Protein AF-A0A6V7PUB3-F1 (afdb_monomer_lite)

Organism: NCBI:txid296719

pLDDT: mean 90.05, std 12.44, range [42.16, 97.31]

InterPro domains:
  IPR015813 Pyruvate/Phosphoenolpyruvate kinase-like domain superfamily [SSF51621] (33-102)
  IPR021135 Phosphoenolpyruvate carboxylase [PF00311] (34-103)
  IPR021135 Phosphoenolpyruvate carboxylase [PTHR30523] (4-103)

Secondary structure (DSSP, 8-state):
-HHHHHHHHHHHHHHHHHHS-S-SSTT--HHHHHHHHHHHHHHHHHHHH-HHHHHHHHHHHHHHHHHHHH--HHHHHHHHHHHHHS-HHHHHHHHHHHHHHT-

Radius of gyration: 14.21 Å; chains: 1; bounding box: 41×28×33 Å

Structure (mmCIF, N/CA/C/O backbone):
data_AF-A0A6V7PUB3-F1
#
_entry.id   AF-A0A6V7PUB3-F1
#
loop_
_atom_site.group_PDB
_atom_site.id
_atom_site.type_symbol
_atom_site.label_atom_id
_atom_site.label_alt_id
_atom_site.label_comp_id
_atom_site.label_asym_id
_atom_site.label_entity_id
_atom_site.label_seq_id
_atom_site.pdbx_PDB_ins_code
_atom_site.Cartn_x
_atom_site.Cartn_y
_atom_site.Cartn_z
_atom_site.occupancy
_atom_site.B_iso_or_equiv
_atom_site.auth_seq_id
_atom_site.auth_comp_id
_atom_site.auth_asym_id
_atom_site.auth_atom_id
_atom_site.pdbx_PDB_model_num
ATOM 1 N N . MET A 1 1 ? -4.636 -18.223 -12.077 1.00 43.88 1 MET A N 1
ATOM 2 C CA . MET A 1 1 ? -4.818 -16.760 -12.103 1.00 43.88 1 MET A CA 1
ATOM 3 C C . MET A 1 1 ? -5.673 -16.295 -10.917 1.00 43.88 1 MET A C 1
ATOM 5 O O . MET A 1 1 ? -5.159 -15.563 -10.097 1.00 43.88 1 MET A O 1
ATOM 9 N N . SER A 1 2 ? -6.903 -16.791 -10.715 1.00 44.41 2 SER A N 1
ATOM 10 C CA . SER A 1 2 ? -7.826 -16.273 -9.673 1.00 44.41 2 SER A CA 1
ATOM 11 C C . SER A 1 2 ? -7.535 -16.637 -8.205 1.00 44.41 2 SER A C 1
ATOM 13 O O . SER A 1 2 ? -8.145 -16.054 -7.319 1.00 44.41 2 SER A O 1
ATOM 15 N N . ARG A 1 3 ? -6.658 -17.608 -7.916 1.00 42.16 3 ARG A N 1
ATOM 16 C CA . ARG A 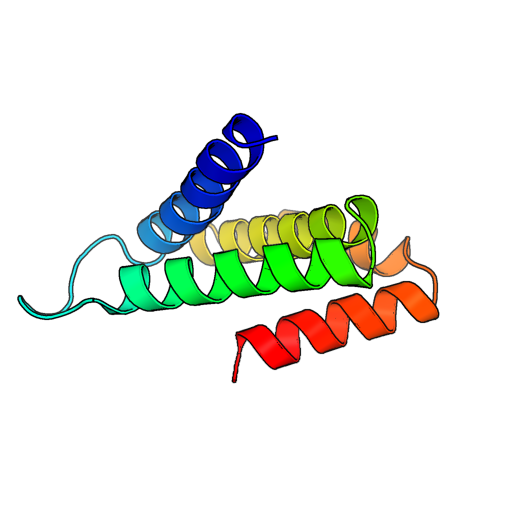1 3 ? -6.382 -18.051 -6.531 1.00 42.16 3 ARG A CA 1
ATOM 17 C C . ARG A 1 3 ? -5.474 -17.071 -5.778 1.00 42.16 3 ARG A C 1
ATOM 19 O O . ARG A 1 3 ? -5.797 -16.702 -4.659 1.00 42.16 3 ARG A O 1
ATOM 26 N N . ASN A 1 4 ? -4.428 -16.585 -6.450 1.00 56.38 4 ASN A N 1
ATOM 27 C CA . ASN A 1 4 ? -3.470 -15.631 -5.884 1.00 56.38 4 ASN A CA 1
ATOM 28 C C . ASN A 1 4 ? -4.131 -14.282 -5.566 1.00 56.38 4 ASN A C 1
ATOM 30 O O . ASN A 1 4 ? -3.810 -13.684 -4.552 1.00 56.38 4 ASN A O 1
ATOM 34 N N . VAL A 1 5 ? -5.084 -13.827 -6.391 1.00 53.75 5 VAL A N 1
ATOM 35 C CA . VAL A 1 5 ? -5.823 -12.568 -6.164 1.00 53.75 5 VAL A CA 1
ATOM 36 C C . VAL A 1 5 ? -6.661 -12.643 -4.883 1.00 53.75 5 VAL A C 1
ATOM 38 O O . VAL A 1 5 ? -6.657 -11.713 -4.091 1.00 53.75 5 VAL A O 1
ATOM 41 N N . VAL A 1 6 ? -7.324 -13.777 -4.622 1.00 56.25 6 VAL A N 1
ATOM 42 C CA . VAL A 1 6 ? -8.137 -13.972 -3.405 1.00 56.25 6 VAL A CA 1
ATOM 43 C C . VAL A 1 6 ? -7.268 -14.058 -2.145 1.00 56.25 6 VAL A C 1
ATOM 45 O O . VAL A 1 6 ? -7.645 -13.519 -1.108 1.00 56.25 6 VAL A O 1
ATOM 48 N N . GLU A 1 7 ? -6.102 -14.701 -2.224 1.00 59.59 7 GLU A N 1
ATOM 49 C CA . GLU A 1 7 ? -5.135 -14.751 -1.115 1.00 59.59 7 GLU A CA 1
ATOM 50 C C . GLU A 1 7 ? -4.506 -13.374 -0.843 1.00 59.59 7 GLU A C 1
ATOM 52 O O . GLU A 1 7 ? -4.359 -12.980 0.312 1.00 59.59 7 GLU A O 1
ATOM 57 N N . LYS A 1 8 ? -4.203 -12.608 -1.899 1.00 63.00 8 LYS A N 1
ATOM 58 C CA . LYS A 1 8 ? -3.636 -11.253 -1.816 1.00 63.00 8 LYS A CA 1
ATOM 59 C C . LYS A 1 8 ? -4.660 -10.239 -1.258 1.00 63.00 8 LYS A C 1
ATOM 61 O O . LYS A 1 8 ? -4.311 -9.475 -0.360 1.00 63.00 8 LYS A O 1
ATOM 66 N N . LEU A 1 9 ? -5.931 -10.320 -1.677 1.00 58.53 9 LEU A N 1
ATOM 67 C CA . LEU A 1 9 ? -7.075 -9.602 -1.081 1.00 58.53 9 LEU A CA 1
ATOM 68 C C . LEU A 1 9 ? -7.195 -9.853 0.421 1.00 58.53 9 LEU A C 1
ATOM 70 O O . LEU A 1 9 ? -7.373 -8.923 1.205 1.00 58.53 9 LEU A O 1
ATOM 74 N N . ALA A 1 10 ? -7.086 -11.122 0.814 1.00 63.19 10 ALA A N 1
ATOM 75 C CA . ALA A 1 10 ? -7.172 -11.510 2.211 1.00 63.19 10 ALA A CA 1
ATOM 76 C C . ALA A 1 10 ? -6.010 -10.949 3.049 1.00 63.19 10 ALA A C 1
ATOM 78 O O . ALA A 1 10 ? -6.222 -10.689 4.230 1.00 63.19 10 ALA A O 1
ATOM 79 N N . SER A 1 11 ? -4.822 -10.726 2.464 1.00 73.62 11 SER A N 1
ATOM 80 C CA . SER A 1 11 ? -3.668 -10.153 3.180 1.00 73.62 11 SER A CA 1
ATOM 81 C C . SER A 1 11 ? -3.914 -8.699 3.599 1.00 73.62 11 SER A C 1
ATOM 83 O O . SER A 1 11 ? -3.837 -8.369 4.781 1.00 73.62 11 SER A O 1
ATOM 85 N N . ILE A 1 12 ? -4.299 -7.836 2.654 1.00 80.44 12 ILE A N 1
ATOM 86 C CA . ILE A 1 12 ? -4.504 -6.394 2.896 1.00 80.44 12 ILE A CA 1
ATOM 87 C C . ILE A 1 12 ? -5.671 -6.152 3.849 1.00 80.44 12 ILE A C 1
ATOM 89 O O . ILE A 1 12 ? -5.563 -5.408 4.822 1.00 80.44 12 ILE A O 1
ATOM 93 N N . ASP A 1 13 ? -6.788 -6.820 3.583 1.00 85.81 13 ASP A N 1
ATOM 94 C CA . ASP A 1 13 ? -7.995 -6.736 4.397 1.00 85.81 13 ASP A CA 1
ATOM 95 C C . ASP A 1 13 ? -7.746 -7.260 5.826 1.00 85.81 13 ASP A C 1
ATOM 97 O O . ASP A 1 13 ? -8.280 -6.726 6.800 1.00 85.81 13 ASP A O 1
ATOM 101 N N . ALA A 1 14 ? -6.884 -8.272 5.993 1.00 85.50 14 ALA A N 1
ATOM 102 C CA . ALA A 1 14 ? -6.449 -8.717 7.314 1.00 85.50 14 ALA A CA 1
ATOM 103 C C . ALA A 1 14 ? -5.585 -7.664 8.022 1.00 85.50 14 ALA A C 1
ATOM 105 O O . ALA A 1 14 ? -5.818 -7.399 9.201 1.00 85.50 14 ALA A O 1
ATOM 106 N N . GLN A 1 15 ? -4.628 -7.041 7.330 1.00 86.62 15 GLN A N 1
ATOM 107 C CA . GLN A 1 15 ? -3.762 -6.020 7.927 1.00 86.62 15 GLN A CA 1
ATOM 108 C C . GLN A 1 15 ? -4.530 -4.778 8.368 1.00 86.62 15 GLN A C 1
ATOM 110 O O . GLN A 1 15 ? -4.360 -4.329 9.503 1.00 86.62 15 GLN A O 1
ATOM 115 N N . LEU A 1 16 ? -5.442 -4.275 7.535 1.00 90.69 16 LEU A N 1
ATOM 116 C CA . LEU A 1 16 ? -6.298 -3.149 7.906 1.00 90.69 16 LEU A CA 1
ATOM 117 C C . LEU A 1 16 ? -7.148 -3.465 9.142 1.00 90.69 16 LEU A C 1
ATOM 119 O O . LEU A 1 16 ? -7.274 -2.625 10.029 1.00 90.69 16 LEU A O 1
ATOM 123 N N . ARG A 1 17 ? -7.671 -4.693 9.264 1.00 91.62 17 ARG A N 1
ATOM 124 C CA . ARG A 1 17 ? -8.413 -5.109 10.467 1.00 91.62 17 ARG A CA 1
ATOM 125 C C . ARG A 1 17 ? -7.543 -5.303 11.702 1.00 91.62 17 ARG A C 1
ATOM 127 O O . ARG A 1 17 ? -8.059 -5.194 12.809 1.00 91.62 17 ARG A O 1
ATOM 134 N N . LEU A 1 18 ? -6.253 -5.595 11.552 1.00 90.62 18 LEU A N 1
ATOM 135 C CA . LEU A 1 18 ? -5.337 -5.603 12.695 1.00 90.62 18 LEU A CA 1
ATOM 136 C C . LEU A 1 18 ? -5.116 -4.183 13.231 1.00 90.62 18 LEU A C 1
ATOM 138 O O . LEU A 1 18 ? -5.046 -4.007 14.446 1.00 90.62 18 LEU A O 1
ATOM 142 N N . LEU A 1 19 ? -5.056 -3.186 12.344 1.00 91.62 19 LEU A N 1
ATOM 143 C CA . LEU A 1 19 ? -4.893 -1.775 12.707 1.00 91.62 19 LEU A CA 1
ATOM 144 C C . LEU A 1 19 ? -6.195 -1.139 13.219 1.00 91.62 19 LEU A C 1
ATOM 146 O O . LEU A 1 19 ? -6.180 -0.381 14.187 1.00 91.62 19 LEU A O 1
ATOM 150 N N . ALA A 1 20 ? -7.331 -1.484 12.612 1.00 93.25 20 ALA A N 1
ATOM 151 C CA . ALA A 1 20 ? -8.661 -0.993 12.962 1.00 93.25 20 ALA A CA 1
ATOM 152 C C . ALA A 1 20 ? -9.614 -2.171 13.268 1.00 93.25 20 ALA A C 1
ATOM 154 O O . ALA A 1 20 ? -10.447 -2.543 12.438 1.00 93.25 20 ALA A O 1
ATOM 155 N N . PRO A 1 21 ? -9.513 -2.789 14.462 1.00 90.06 21 PRO A N 1
ATOM 156 C CA . PRO A 1 21 ? -10.218 -4.037 14.777 1.00 90.06 21 PRO A CA 1
ATOM 157 C C . PRO A 1 21 ? -11.721 -3.883 15.032 1.00 90.06 21 PRO A C 1
ATOM 159 O O . PRO A 1 21 ? -12.450 -4.876 15.023 1.00 90.06 21 PRO A O 1
ATOM 162 N N . GLY A 1 22 ? -12.197 -2.668 15.301 1.00 91.56 22 GLY A N 1
ATOM 163 C CA . GLY A 1 22 ? -13.591 -2.395 15.631 1.00 91.56 22 GLY A CA 1
ATOM 164 C C . GLY A 1 22 ? -14.165 -1.294 14.757 1.00 91.56 22 GLY A C 1
ATOM 165 O O . GLY A 1 22 ? -13.506 -0.286 14.518 1.00 91.56 22 GLY A O 1
ATOM 166 N N . LYS A 1 23 ? -15.417 -1.478 14.335 1.00 94.62 23 LYS A N 1
ATOM 167 C CA . LYS A 1 23 ? -16.194 -0.433 13.668 1.00 94.62 23 LYS A CA 1
ATOM 168 C C . LYS A 1 23 ? -16.461 0.723 14.625 1.00 94.62 23 LYS A C 1
ATOM 170 O O . LYS A 1 23 ? -16.789 0.490 15.791 1.00 94.62 23 LYS A O 1
ATOM 175 N N . VAL A 1 24 ? -16.382 1.953 14.127 1.00 94.94 24 VAL A N 1
ATOM 176 C CA . VAL A 1 24 ? -16.702 3.148 14.928 1.00 94.94 24 VAL A CA 1
ATOM 177 C C . VAL A 1 24 ? -18.204 3.463 14.950 1.00 94.94 24 VAL A C 1
ATOM 179 O O . VAL A 1 24 ? -18.678 4.133 15.867 1.00 94.94 24 VAL A O 1
ATOM 182 N N . SER A 1 25 ? -18.963 2.947 13.979 1.00 96.00 25 SER A N 1
ATOM 183 C CA . SER A 1 25 ? -20.429 3.015 13.894 1.00 96.00 25 SER A CA 1
ATOM 184 C C . SER A 1 25 ? -21.001 1.764 13.210 1.00 96.00 25 SER A C 1
ATOM 186 O O . SER A 1 25 ? -20.269 0.975 12.618 1.00 96.00 25 SER A O 1
ATOM 188 N N . GLU A 1 26 ? -22.317 1.541 13.284 1.00 95.25 26 GLU A N 1
ATOM 189 C CA . GLU A 1 26 ? -22.952 0.371 12.643 1.00 95.25 26 GLU A CA 1
ATOM 190 C C . GLU A 1 26 ? -22.812 0.372 11.112 1.00 95.25 26 GLU A C 1
ATOM 192 O O . GLU A 1 26 ? -22.716 -0.684 10.485 1.00 95.25 26 GLU A O 1
ATOM 197 N N . ASP A 1 27 ? -22.801 1.560 10.513 1.00 95.81 27 ASP A N 1
ATOM 198 C CA . ASP A 1 27 ? -22.675 1.794 9.079 1.00 95.81 27 ASP A CA 1
ATOM 199 C C . ASP A 1 27 ? -21.230 2.032 8.619 1.00 95.81 27 ASP A C 1
ATOM 201 O O . ASP A 1 27 ? -21.007 2.239 7.424 1.00 95.81 27 ASP A O 1
ATOM 205 N N . ASP A 1 28 ? -20.259 1.953 9.534 1.00 96.62 28 ASP A N 1
ATOM 206 C CA . ASP A 1 28 ? -18.839 2.049 9.219 1.00 96.62 28 ASP A CA 1
ATOM 207 C C . ASP A 1 28 ? -18.440 0.934 8.245 1.00 96.62 28 ASP A C 1
ATOM 209 O O . ASP A 1 28 ? -18.625 -0.263 8.508 1.00 96.62 28 ASP A O 1
ATOM 213 N N . LYS A 1 29 ? -17.929 1.358 7.092 1.00 95.38 29 LYS A N 1
ATOM 214 C CA . LYS A 1 29 ? -17.438 0.504 6.009 1.00 95.38 29 LYS A CA 1
ATOM 215 C C . LYS A 1 29 ? -16.045 0.920 5.543 1.00 95.38 29 LYS A C 1
ATOM 217 O O . LYS A 1 29 ? -15.666 0.612 4.416 1.00 95.38 29 LYS A O 1
ATOM 222 N N . LEU A 1 30 ? -15.327 1.702 6.352 1.00 95.38 30 LEU A N 1
ATOM 223 C CA . LEU A 1 30 ? -14.090 2.344 5.917 1.00 95.38 30 LEU A CA 1
ATOM 224 C C . LEU A 1 30 ? -13.027 1.306 5.546 1.00 95.38 30 LEU A C 1
ATOM 226 O O . LEU A 1 30 ? -12.493 1.355 4.444 1.00 95.38 30 LEU A O 1
ATOM 230 N N . VAL A 1 31 ? -12.814 0.305 6.406 1.00 94.00 31 VAL A N 1
ATOM 231 C CA . VAL A 1 31 ? -11.881 -0.800 6.132 1.00 94.00 31 VAL A CA 1
ATOM 232 C C . VAL A 1 31 ? -12.278 -1.561 4.864 1.00 94.00 31 VAL A C 1
ATOM 234 O O . VAL A 1 31 ? -11.419 -1.892 4.052 1.00 94.00 31 VAL A O 1
ATOM 237 N N . GLU A 1 32 ? -13.574 -1.814 4.657 1.00 92.19 32 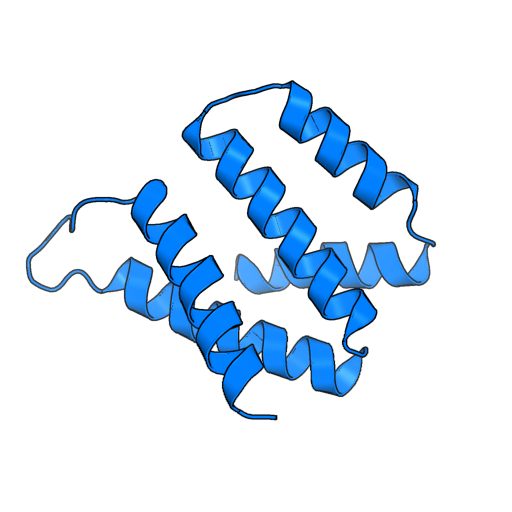GLU A N 1
ATOM 238 C CA . GLU A 1 32 ? -14.065 -2.493 3.456 1.00 92.19 32 GLU A CA 1
ATOM 239 C C . GLU A 1 32 ? -13.848 -1.668 2.175 1.00 92.19 32 GLU A C 1
ATOM 241 O O . GLU A 1 32 ? -13.564 -2.240 1.120 1.00 92.19 32 GLU A O 1
ATOM 246 N N . TYR A 1 33 ? -13.985 -0.341 2.242 1.00 94.62 33 TYR A N 1
ATOM 247 C CA . TYR A 1 33 ? -13.727 0.545 1.107 1.00 94.62 33 TYR A CA 1
ATOM 248 C C . TYR A 1 33 ? -12.236 0.647 0.791 1.00 94.62 33 TYR A C 1
ATOM 250 O O . TYR A 1 33 ? -11.864 0.494 -0.374 1.00 94.62 33 TYR A O 1
ATOM 258 N N . ASP A 1 34 ? -11.395 0.825 1.807 1.00 94.00 34 ASP A N 1
ATOM 259 C CA . ASP A 1 34 ? -9.946 0.930 1.639 1.00 94.00 34 ASP A CA 1
ATOM 260 C C . ASP A 1 34 ? -9.365 -0.372 1.079 1.00 94.00 34 ASP A C 1
ATOM 262 O O . ASP A 1 34 ? -8.612 -0.343 0.105 1.00 94.00 34 ASP A O 1
ATOM 266 N N . ALA A 1 35 ? -9.783 -1.528 1.608 1.00 91.50 35 ALA A N 1
ATOM 267 C CA . ALA A 1 35 ? -9.356 -2.827 1.095 1.00 91.50 35 ALA A CA 1
ATOM 268 C C . ALA A 1 35 ? -9.746 -3.022 -0.382 1.00 91.50 35 ALA A C 1
ATOM 270 O O . ALA A 1 35 ? -8.945 -3.513 -1.178 1.00 91.50 35 ALA A O 1
ATOM 271 N N . LEU A 1 36 ? -10.960 -2.610 -0.769 1.00 92.56 36 LEU A N 1
ATOM 272 C CA . LEU A 1 36 ? -11.438 -2.725 -2.149 1.00 92.56 36 LEU A CA 1
ATOM 273 C C . LEU A 1 36 ? -10.657 -1.824 -3.115 1.00 92.56 36 LEU A C 1
ATOM 275 O O . LEU A 1 36 ? -10.328 -2.251 -4.225 1.00 92.56 36 LEU A O 1
ATOM 279 N N . LEU A 1 37 ? -10.399 -0.574 -2.723 1.00 95.19 37 LEU A N 1
ATOM 280 C CA . LEU A 1 37 ? -9.646 0.371 -3.546 1.00 95.19 37 LEU A CA 1
ATOM 281 C C . LEU A 1 37 ? -8.187 -0.063 -3.682 1.00 95.19 37 LEU A C 1
ATOM 283 O O . LEU A 1 37 ? -7.653 -0.038 -4.792 1.00 95.19 37 LEU A O 1
ATOM 287 N N . LEU A 1 38 ? -7.570 -0.509 -2.585 1.00 93.88 38 LEU A N 1
ATOM 288 C CA . LEU A 1 38 ? -6.178 -0.940 -2.585 1.00 93.88 38 LEU A CA 1
ATOM 289 C C . LEU A 1 38 ? -5.972 -2.200 -3.430 1.00 93.88 38 LEU A C 1
ATOM 291 O O . LEU A 1 38 ? -5.024 -2.257 -4.210 1.00 93.88 38 LEU A O 1
ATOM 295 N N . ASP A 1 39 ? -6.888 -3.168 -3.349 1.00 90.06 39 ASP A N 1
ATOM 296 C CA . ASP A 1 39 ? -6.872 -4.357 -4.208 1.00 90.06 39 ASP A CA 1
ATOM 297 C C . ASP A 1 39 ? -6.880 -3.985 -5.691 1.00 90.06 39 ASP A C 1
ATOM 299 O O . ASP A 1 39 ? -5.985 -4.354 -6.452 1.00 90.06 39 ASP A O 1
ATOM 303 N N . ARG A 1 40 ? -7.859 -3.171 -6.097 1.00 93.50 40 ARG A N 1
ATOM 304 C CA . ARG A 1 40 ? -7.989 -2.750 -7.495 1.00 93.50 40 ARG A CA 1
ATOM 305 C C . ARG A 1 40 ? -6.802 -1.924 -7.956 1.00 93.50 40 ARG A C 1
ATOM 307 O O . ARG A 1 40 ? -6.399 -2.039 -9.110 1.00 93.50 40 ARG A O 1
ATOM 314 N N . PHE A 1 41 ? -6.239 -1.106 -7.076 1.00 95.75 41 PHE A N 1
ATOM 315 C CA . PHE A 1 41 ? -5.028 -0.365 -7.381 1.00 95.75 41 PHE A CA 1
ATOM 316 C C . PHE A 1 41 ? -3.843 -1.305 -7.636 1.00 95.75 41 PHE A C 1
ATOM 318 O O . PHE A 1 41 ? -3.122 -1.107 -8.612 1.00 95.75 41 PHE A O 1
ATOM 325 N N . LEU A 1 42 ? -3.649 -2.337 -6.812 1.00 94.25 42 LEU A N 1
ATOM 326 C CA . LEU A 1 42 ? -2.560 -3.295 -7.001 1.00 94.25 42 LEU A CA 1
ATOM 327 C C . LEU A 1 42 ? -2.749 -4.149 -8.257 1.00 94.25 42 LEU A C 1
ATOM 329 O O . LEU A 1 42 ? -1.764 -4.402 -8.945 1.00 94.25 42 LEU A O 1
ATOM 333 N N . ASP A 1 43 ? -3.980 -4.534 -8.601 1.00 94.19 43 ASP A N 1
ATOM 334 C CA . ASP A 1 43 ? -4.275 -5.179 -9.889 1.00 94.19 43 ASP A CA 1
ATOM 335 C C . ASP A 1 43 ? -3.824 -4.285 -11.060 1.00 94.19 43 ASP A C 1
ATOM 337 O O . ASP A 1 43 ? -3.096 -4.724 -11.949 1.00 94.19 43 ASP A O 1
ATOM 341 N N . ILE A 1 44 ? -4.187 -2.996 -11.028 1.00 96.25 44 ILE A N 1
ATOM 342 C CA . ILE A 1 44 ? -3.794 -2.020 -12.059 1.00 96.25 44 ILE A CA 1
ATOM 343 C C . ILE A 1 44 ? -2.271 -1.834 -12.094 1.00 96.25 44 ILE A C 1
ATOM 345 O O . ILE A 1 44 ? -1.678 -1.758 -13.171 1.00 96.25 44 ILE A O 1
ATOM 349 N N . LEU A 1 45 ? -1.628 -1.756 -10.928 1.00 96.00 45 LEU A N 1
ATOM 350 C CA . LEU A 1 45 ? -0.178 -1.629 -10.819 1.00 96.00 45 LEU A CA 1
ATOM 351 C C . LEU A 1 45 ? 0.520 -2.840 -11.449 1.00 96.00 45 LEU A C 1
ATOM 353 O O . LEU A 1 45 ? 1.463 -2.658 -12.215 1.00 96.00 45 LEU A O 1
ATOM 357 N N . GLN A 1 46 ? 0.025 -4.050 -11.183 1.00 95.75 46 GLN A N 1
ATOM 358 C CA . GLN A 1 46 ? 0.541 -5.279 -11.779 1.00 95.75 46 GLN A CA 1
ATOM 359 C C . GLN A 1 46 ? 0.362 -5.295 -13.301 1.00 95.75 46 GLN A C 1
ATOM 361 O O . GLN A 1 46 ? 1.299 -5.634 -14.021 1.00 95.75 46 GLN A O 1
ATOM 366 N N . ASP A 1 47 ? -0.810 -4.906 -13.801 1.00 96.81 47 ASP A N 1
ATOM 367 C CA . ASP A 1 47 ? -1.094 -4.886 -15.239 1.00 96.81 47 ASP A CA 1
ATOM 368 C C . ASP A 1 47 ? -0.202 -3.891 -16.002 1.00 96.81 47 ASP A C 1
ATOM 370 O O . ASP A 1 47 ? 0.159 -4.134 -17.156 1.00 96.81 47 ASP A O 1
ATOM 374 N N . LEU A 1 48 ? 0.166 -2.769 -15.373 1.00 97.00 48 LEU A N 1
ATOM 375 C CA . LEU A 1 48 ? 0.971 -1.712 -15.995 1.00 97.00 48 LEU A CA 1
ATOM 376 C C . LEU A 1 48 ? 2.480 -1.885 -15.801 1.00 97.00 48 LEU A C 1
ATOM 378 O O . LEU A 1 48 ? 3.253 -1.532 -16.693 1.00 97.00 48 LEU A O 1
ATOM 382 N N . HIS A 1 49 ? 2.897 -2.378 -14.637 1.00 95.00 49 HIS A N 1
ATOM 383 C CA . HIS A 1 49 ? 4.293 -2.371 -14.204 1.00 95.00 49 HIS A CA 1
ATOM 384 C C . HIS A 1 49 ? 4.849 -3.758 -13.849 1.00 95.00 49 HIS A C 1
ATOM 386 O O . HIS A 1 49 ? 6.037 -3.875 -13.559 1.00 95.00 49 HIS A O 1
ATOM 392 N N . GLY A 1 50 ? 4.036 -4.812 -13.939 1.00 95.12 50 GLY A N 1
ATOM 393 C CA . GLY A 1 50 ? 4.444 -6.191 -13.682 1.00 95.12 50 GLY A CA 1
ATOM 394 C C . GLY A 1 50 ? 4.233 -6.645 -12.236 1.00 95.12 50 GLY A C 1
ATOM 395 O O . GLY A 1 50 ? 4.004 -5.848 -11.326 1.00 95.12 50 GLY A O 1
ATOM 396 N N . GLU A 1 51 ? 4.292 -7.965 -12.036 1.00 94.62 51 GLU A N 1
ATOM 397 C CA . GLU A 1 51 ? 4.064 -8.597 -10.730 1.00 94.62 51 GLU A CA 1
ATOM 398 C C . GLU A 1 51 ? 5.145 -8.219 -9.713 1.00 94.62 51 GLU A C 1
ATOM 400 O O . GLU A 1 51 ? 4.790 -7.862 -8.594 1.00 94.62 51 GLU A O 1
ATOM 405 N N . ASP A 1 52 ? 6.417 -8.179 -10.121 1.00 92.88 52 ASP A N 1
ATOM 406 C CA . ASP A 1 52 ? 7.547 -7.853 -9.239 1.00 92.88 52 ASP A CA 1
ATOM 407 C C . ASP A 1 52 ? 7.348 -6.502 -8.535 1.00 92.88 52 ASP A C 1
ATOM 409 O O . ASP A 1 52 ? 7.418 -6.406 -7.312 1.00 92.88 52 ASP A O 1
ATOM 413 N N . LEU A 1 53 ? 7.011 -5.448 -9.286 1.00 94.06 53 LEU A N 1
ATOM 414 C CA . LEU A 1 53 ? 6.844 -4.116 -8.703 1.00 94.06 53 LEU A CA 1
ATOM 415 C C . LEU A 1 53 ? 5.602 -4.025 -7.815 1.00 94.06 53 LEU A C 1
ATOM 417 O O . LEU A 1 53 ? 5.600 -3.344 -6.788 1.00 94.06 53 LEU A O 1
ATOM 421 N N . ARG A 1 54 ? 4.542 -4.739 -8.192 1.00 94.75 54 ARG A N 1
ATOM 422 C CA . ARG A 1 54 ? 3.345 -4.859 -7.368 1.00 94.75 54 ARG A CA 1
ATOM 423 C C . ARG A 1 54 ? 3.632 -5.596 -6.058 1.00 94.75 54 ARG A C 1
ATOM 425 O O . ARG A 1 54 ? 3.069 -5.225 -5.030 1.00 94.75 54 ARG A O 1
ATOM 432 N N . GLU A 1 55 ? 4.493 -6.609 -6.068 1.00 92.69 55 GLU A N 1
ATOM 433 C CA . GLU A 1 55 ? 4.938 -7.301 -4.855 1.00 92.69 55 GLU A CA 1
ATOM 434 C C . GLU A 1 55 ? 5.798 -6.401 -3.970 1.00 92.69 55 GLU A C 1
ATOM 436 O O . GLU A 1 55 ? 5.519 -6.332 -2.779 1.00 92.69 55 GLU A O 1
ATOM 441 N N . MET A 1 56 ? 6.714 -5.611 -4.537 1.00 93.31 56 MET A N 1
ATOM 442 C CA . MET A 1 56 ? 7.509 -4.638 -3.768 1.00 93.31 56 MET A CA 1
ATOM 443 C C . MET A 1 56 ? 6.637 -3.572 -3.090 1.00 93.31 56 MET A C 1
ATOM 445 O O . MET A 1 56 ? 6.847 -3.228 -1.926 1.00 93.31 56 MET A O 1
ATOM 449 N N . VAL A 1 57 ? 5.629 -3.047 -3.799 1.00 95.12 57 VAL A N 1
ATOM 450 C CA . VAL A 1 57 ? 4.670 -2.098 -3.213 1.00 95.12 57 VAL A CA 1
ATOM 451 C C . VAL A 1 57 ? 3.857 -2.755 -2.097 1.00 95.12 57 VAL A C 1
ATOM 453 O O . VAL A 1 57 ? 3.662 -2.131 -1.053 1.00 95.12 57 VAL A O 1
ATOM 456 N N . GLN A 1 58 ? 3.411 -4.003 -2.286 1.00 93.75 58 GLN A N 1
ATOM 457 C CA . GLN A 1 58 ? 2.720 -4.733 -1.225 1.00 93.75 58 GLN A CA 1
ATOM 458 C C . GLN A 1 58 ? 3.645 -4.966 -0.024 1.00 93.75 58 GLN A C 1
ATOM 460 O O . GLN A 1 58 ? 3.255 -4.627 1.082 1.00 93.75 58 GLN A O 1
ATOM 465 N N . GLU A 1 59 ? 4.870 -5.454 -0.211 1.00 93.25 59 GLU A N 1
ATOM 466 C CA . GLU A 1 59 ? 5.830 -5.680 0.879 1.00 93.25 59 GLU A CA 1
ATOM 467 C C . GLU A 1 59 ? 6.073 -4.403 1.696 1.00 93.25 59 GLU A C 1
ATOM 469 O O . GLU A 1 59 ? 6.022 -4.426 2.926 1.00 93.25 59 GLU A O 1
ATOM 474 N N . CYS A 1 60 ? 6.242 -3.259 1.026 1.00 94.94 60 CYS A N 1
ATOM 475 C CA . CYS A 1 60 ? 6.383 -1.974 1.709 1.00 94.94 60 CYS A CA 1
ATOM 476 C C . CYS A 1 60 ? 5.143 -1.623 2.549 1.00 94.94 60 CYS A C 1
ATOM 478 O O . CYS A 1 60 ? 5.277 -1.086 3.649 1.00 94.94 60 CYS A O 1
ATOM 480 N N . TYR A 1 61 ? 3.942 -1.920 2.041 1.00 94.62 61 TYR A N 1
ATOM 481 C CA . TYR A 1 61 ? 2.686 -1.690 2.754 1.00 94.62 61 TYR A 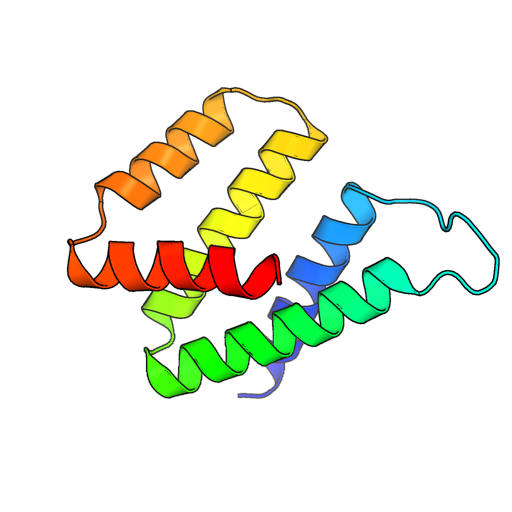CA 1
ATOM 482 C C . TYR A 1 61 ? 2.597 -2.586 3.993 1.00 94.62 61 TYR A C 1
ATOM 484 O O . TYR A 1 61 ? 2.286 -2.103 5.080 1.00 94.62 61 TYR A O 1
ATOM 492 N N . GLU A 1 62 ? 2.942 -3.865 3.847 1.00 92.50 62 GLU A N 1
ATOM 493 C CA . GLU A 1 62 ? 2.907 -4.845 4.929 1.00 92.50 62 GLU A CA 1
ATOM 494 C C . GLU A 1 62 ? 3.896 -4.498 6.052 1.00 92.50 62 GLU A C 1
ATOM 496 O O . GLU A 1 62 ? 3.519 -4.487 7.225 1.00 92.50 62 GLU A O 1
ATOM 501 N N . LEU A 1 63 ? 5.133 -4.124 5.710 1.00 94.62 63 LEU A N 1
ATOM 502 C CA . LEU A 1 63 ? 6.143 -3.687 6.680 1.00 94.62 63 LEU A CA 1
ATOM 503 C C . LEU A 1 63 ? 5.716 -2.419 7.431 1.00 94.62 63 LEU A C 1
ATOM 505 O O . LEU A 1 63 ? 5.887 -2.332 8.649 1.00 94.62 63 LEU A O 1
ATOM 509 N N . ALA A 1 64 ? 5.132 -1.447 6.724 1.00 94.75 64 ALA A N 1
ATOM 510 C CA . ALA A 1 64 ? 4.623 -0.223 7.336 1.00 94.75 64 ALA A CA 1
ATOM 511 C C . ALA A 1 64 ? 3.412 -0.492 8.250 1.00 94.75 64 ALA A C 1
ATOM 513 O O . ALA A 1 64 ? 3.335 0.068 9.343 1.00 94.75 64 ALA A O 1
ATOM 514 N N . ALA A 1 65 ? 2.498 -1.381 7.851 1.00 93.25 65 ALA A N 1
ATOM 515 C CA . ALA A 1 65 ? 1.361 -1.787 8.674 1.00 93.25 65 ALA A CA 1
ATOM 516 C C . ALA A 1 65 ? 1.808 -2.546 9.935 1.00 93.25 65 ALA A C 1
ATOM 518 O O . ALA A 1 65 ? 1.302 -2.299 11.031 1.00 93.25 65 ALA A O 1
ATOM 519 N N . GLU A 1 66 ? 2.796 -3.439 9.817 1.00 93.06 66 GLU A N 1
ATOM 520 C CA . GLU A 1 66 ? 3.394 -4.112 10.974 1.00 93.06 66 GLU A CA 1
ATOM 521 C C . GLU A 1 66 ? 4.075 -3.128 11.927 1.00 93.06 66 GLU A C 1
ATOM 523 O O . GLU A 1 66 ? 3.951 -3.275 13.150 1.00 93.06 66 GLU A O 1
ATOM 528 N N . TYR A 1 67 ? 4.769 -2.124 11.380 1.00 95.88 67 TYR A N 1
ATOM 529 C CA . TYR A 1 67 ? 5.340 -1.041 12.170 1.00 95.88 67 TYR A CA 1
ATOM 530 C C . TYR A 1 67 ? 4.254 -0.269 12.918 1.00 95.88 67 TYR A C 1
ATOM 532 O O . TYR A 1 67 ? 4.388 -0.080 14.121 1.00 95.88 67 TYR A O 1
ATOM 540 N N . GLU A 1 68 ? 3.168 0.137 12.264 1.00 94.62 68 GLU A N 1
ATOM 541 C CA . GLU A 1 68 ? 2.107 0.902 12.928 1.00 94.62 68 GLU A CA 1
ATOM 542 C C . GLU A 1 68 ? 1.432 0.090 14.044 1.00 94.62 68 GLU A C 1
ATOM 544 O O . GLU A 1 68 ? 1.163 0.607 15.125 1.00 94.62 68 GLU A O 1
ATOM 549 N N . GLY A 1 69 ? 1.229 -1.215 13.836 1.00 91.69 69 GLY A N 1
ATOM 550 C CA . GLY A 1 69 ? 0.589 -2.074 14.833 1.00 91.69 69 GLY A CA 1
ATOM 551 C C . GLY A 1 69 ? 1.452 -2.389 16.064 1.00 91.69 69 GLY A C 1
ATOM 552 O O . GLY A 1 69 ? 0.907 -2.654 17.138 1.00 91.69 69 GLY A O 1
ATOM 553 N N . LYS A 1 70 ? 2.787 -2.415 15.930 1.00 93.19 70 LYS A N 1
ATOM 554 C CA . LYS A 1 70 ? 3.714 -2.860 16.998 1.00 93.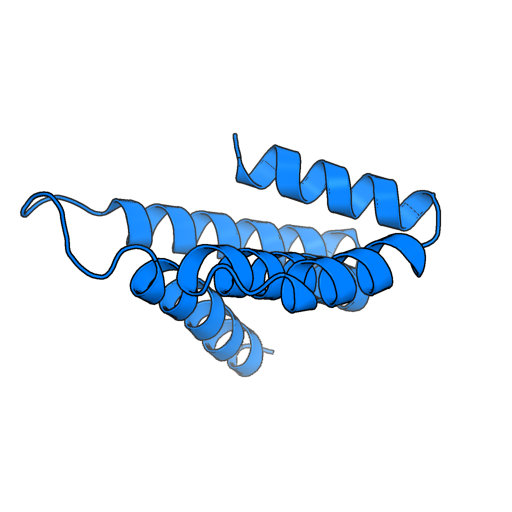19 70 LYS A CA 1
ATOM 555 C C . LYS A 1 70 ? 4.715 -1.798 17.457 1.00 93.19 70 LYS A C 1
ATOM 557 O O . LYS A 1 70 ? 5.339 -1.978 18.500 1.00 93.19 70 LYS A O 1
ATOM 562 N N . HIS A 1 71 ? 4.897 -0.736 16.679 1.00 93.44 71 HIS A N 1
ATOM 563 C CA . HIS A 1 71 ? 5.958 0.269 16.793 1.00 93.44 71 HIS A CA 1
ATOM 564 C C . HIS A 1 71 ? 7.372 -0.325 16.905 1.00 93.44 71 HIS A C 1
ATOM 566 O O . HIS A 1 71 ? 8.241 0.217 17.590 1.00 93.44 71 HIS A O 1
ATOM 572 N N . ASP A 1 72 ? 7.610 -1.449 16.223 1.00 94.50 72 ASP A N 1
ATOM 573 C CA . ASP A 1 72 ? 8.917 -2.102 16.176 1.00 94.50 72 ASP A CA 1
ATOM 574 C C . ASP A 1 72 ? 9.836 -1.390 15.176 1.00 94.50 72 ASP A C 1
ATOM 576 O O . ASP A 1 72 ? 9.655 -1.498 13.964 1.00 94.50 72 ASP A O 1
ATOM 580 N N . SER A 1 73 ? 10.850 -0.676 15.671 1.00 95.62 73 SER A N 1
ATOM 581 C CA . SER A 1 73 ? 11.789 0.065 14.823 1.00 95.62 73 SER A CA 1
ATOM 582 C C . SER A 1 73 ? 12.549 -0.817 13.830 1.00 95.62 73 SER A C 1
ATOM 584 O O . SER A 1 73 ? 12.939 -0.315 12.781 1.00 95.62 73 SER A O 1
ATOM 586 N N . HIS A 1 74 ? 12.713 -2.117 14.101 1.00 96.44 74 HIS A N 1
ATOM 587 C CA . HIS A 1 74 ? 13.358 -3.040 13.161 1.00 96.44 74 HIS A CA 1
ATOM 588 C C . HIS A 1 74 ? 12.591 -3.139 11.833 1.00 96.44 74 HIS A C 1
ATOM 590 O O . HIS A 1 74 ? 13.185 -3.318 10.772 1.00 96.44 74 HIS A O 1
ATOM 596 N N . LYS A 1 75 ? 11.266 -2.946 11.859 1.00 96.50 75 LYS A N 1
ATOM 597 C CA . LYS A 1 75 ? 10.440 -2.925 10.644 1.00 96.50 75 LYS A CA 1
ATOM 598 C C . LYS A 1 75 ? 10.737 -1.726 9.751 1.00 96.50 75 LYS A C 1
ATOM 600 O O . LYS A 1 75 ? 10.644 -1.842 8.533 1.00 96.50 75 LYS A O 1
ATOM 605 N N . LEU A 1 76 ? 11.155 -0.601 10.334 1.00 96.81 76 LEU A N 1
ATOM 606 C CA . LEU A 1 76 ? 11.622 0.549 9.559 1.00 96.81 76 LEU A CA 1
ATOM 607 C C . LEU A 1 76 ? 12.977 0.276 8.900 1.00 96.81 76 LEU A C 1
ATOM 609 O O . LEU A 1 76 ? 13.207 0.753 7.791 1.00 96.81 76 LEU A O 1
ATOM 613 N N . ASP A 1 77 ? 13.846 -0.511 9.541 1.00 97.31 77 ASP A N 1
ATOM 614 C CA . ASP A 1 77 ? 15.113 -0.939 8.941 1.00 97.31 77 ASP A CA 1
ATOM 615 C C . ASP A 1 77 ? 14.865 -1.900 7.765 1.00 97.31 77 ASP A C 1
ATOM 617 O O . ASP A 1 77 ? 15.443 -1.723 6.692 1.00 97.31 77 ASP A O 1
ATOM 621 N N . GLU A 1 78 ? 13.964 -2.878 7.926 1.00 97.19 78 GLU A N 1
ATOM 622 C CA . GLU A 1 78 ? 13.509 -3.766 6.841 1.00 97.19 78 GLU A CA 1
ATOM 623 C C . GLU A 1 78 ? 12.938 -2.957 5.664 1.00 97.19 78 GLU A C 1
ATOM 625 O O . GLU A 1 78 ? 13.379 -3.129 4.527 1.00 97.19 78 GLU A O 1
ATOM 630 N N . LEU A 1 79 ? 12.037 -2.007 5.940 1.00 96.62 79 LEU A N 1
ATOM 631 C CA . LEU A 1 79 ? 11.459 -1.124 4.924 1.00 96.62 79 LEU A CA 1
ATOM 632 C C . LEU A 1 79 ? 12.534 -0.275 4.227 1.00 96.62 79 LEU A C 1
ATOM 634 O O . LEU A 1 79 ? 12.532 -0.136 3.004 1.00 96.62 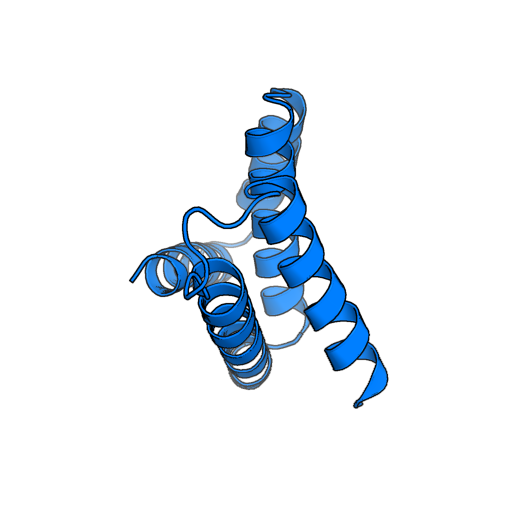79 LEU A O 1
ATOM 638 N N . GLY A 1 80 ? 13.485 0.268 4.990 1.00 96.56 80 GLY A N 1
ATOM 639 C CA . GLY A 1 80 ? 14.618 1.017 4.451 1.00 96.56 80 GLY A CA 1
ATOM 640 C C . GLY A 1 80 ? 15.495 0.173 3.524 1.00 96.56 80 GLY A C 1
ATOM 641 O O . GLY A 1 80 ? 15.936 0.663 2.482 1.00 96.56 80 GLY A O 1
ATOM 642 N N . ASN A 1 81 ? 15.710 -1.102 3.849 1.00 95.75 81 ASN A N 1
ATOM 643 C CA . ASN A 1 81 ? 16.463 -2.026 3.000 1.00 95.75 81 ASN A CA 1
ATOM 644 C C . ASN A 1 81 ? 15.741 -2.300 1.674 1.00 95.75 81 ASN A C 1
ATOM 646 O O . ASN A 1 81 ? 16.385 -2.264 0.626 1.00 95.75 81 ASN A O 1
ATOM 650 N N . VAL A 1 82 ? 14.417 -2.494 1.698 1.00 94.06 82 VAL A N 1
ATOM 651 C CA . VAL A 1 82 ? 13.617 -2.633 0.468 1.00 94.06 82 VAL A CA 1
ATOM 652 C C . VAL A 1 82 ? 13.775 -1.379 -0.393 1.00 94.06 82 VAL A C 1
ATOM 654 O O . VAL A 1 82 ? 14.216 -1.472 -1.536 1.00 94.06 82 VAL A O 1
ATOM 657 N N . LEU A 1 83 ? 13.532 -0.192 0.171 1.00 94.56 83 LEU A N 1
ATOM 658 C CA . LEU A 1 83 ? 13.586 1.074 -0.570 1.00 94.56 83 LEU A CA 1
ATOM 659 C C . LEU A 1 83 ? 14.975 1.394 -1.141 1.00 94.56 83 LEU A C 1
ATOM 661 O O . LEU A 1 83 ? 15.079 1.927 -2.242 1.00 94.56 83 LEU A O 1
ATOM 665 N N . THR A 1 84 ? 16.047 1.080 -0.412 1.00 95.00 84 THR A N 1
ATOM 666 C CA . THR A 1 84 ? 17.427 1.344 -0.863 1.00 95.00 84 THR A CA 1
ATOM 667 C C . THR A 1 84 ? 17.954 0.318 -1.864 1.00 95.00 84 THR A C 1
ATOM 669 O O . THR A 1 84 ? 18.953 0.590 -2.531 1.00 95.00 84 THR A O 1
ATOM 672 N N . SER A 1 85 ? 17.293 -0.836 -1.995 1.00 93.69 85 SER A N 1
ATOM 673 C CA . SER A 1 85 ? 17.629 -1.857 -2.994 1.00 93.69 85 SER A CA 1
ATOM 674 C C . SER A 1 85 ? 17.086 -1.550 -4.395 1.00 93.69 85 SER A C 1
ATOM 676 O O . SER A 1 85 ? 17.582 -2.107 -5.375 1.00 93.69 85 SER A O 1
ATOM 678 N N . LEU A 1 86 ? 16.096 -0.656 -4.490 1.00 94.00 86 LEU A N 1
ATOM 679 C CA . LEU A 1 86 ? 15.438 -0.281 -5.738 1.00 94.00 86 LEU A CA 1
ATOM 680 C C . LEU A 1 86 ? 16.298 0.660 -6.581 1.00 94.00 86 LEU A C 1
ATOM 682 O O . LEU A 1 86 ? 16.994 1.541 -6.064 1.00 94.00 86 LEU A O 1
ATOM 686 N N . ASP A 1 87 ? 16.188 0.530 -7.902 1.00 95.94 87 ASP A N 1
ATOM 687 C CA . ASP A 1 87 ? 16.707 1.555 -8.797 1.00 95.94 87 ASP A CA 1
ATOM 688 C C . ASP A 1 87 ? 15.822 2.814 -8.799 1.00 95.94 87 ASP A C 1
ATOM 690 O O . ASP A 1 87 ? 14.721 2.858 -8.243 1.00 95.94 87 ASP A O 1
ATOM 694 N N . ALA A 1 88 ? 16.325 3.886 -9.413 1.00 96.38 88 ALA A N 1
ATOM 695 C CA . ALA A 1 88 ? 15.644 5.177 -9.406 1.00 96.38 88 ALA A CA 1
ATOM 696 C C . ALA A 1 88 ? 14.270 5.150 -10.102 1.00 96.38 88 ALA A C 1
ATOM 698 O O . ALA A 1 88 ? 13.384 5.909 -9.712 1.00 96.38 88 ALA A O 1
ATOM 699 N N . GLY A 1 89 ? 14.095 4.321 -11.134 1.00 95.62 89 GLY A N 1
ATOM 700 C CA . GLY A 1 89 ? 12.828 4.168 -11.842 1.00 95.62 89 GLY A CA 1
ATOM 701 C C . GLY A 1 89 ? 11.787 3.487 -10.964 1.00 95.62 89 GLY A C 1
ATOM 702 O O . GLY A 1 89 ? 10.696 4.032 -10.775 1.00 95.62 89 GLY A O 1
ATOM 703 N N . ASP A 1 90 ? 12.155 2.361 -10.361 1.00 94.94 90 ASP A N 1
ATOM 704 C CA . ASP A 1 90 ? 11.266 1.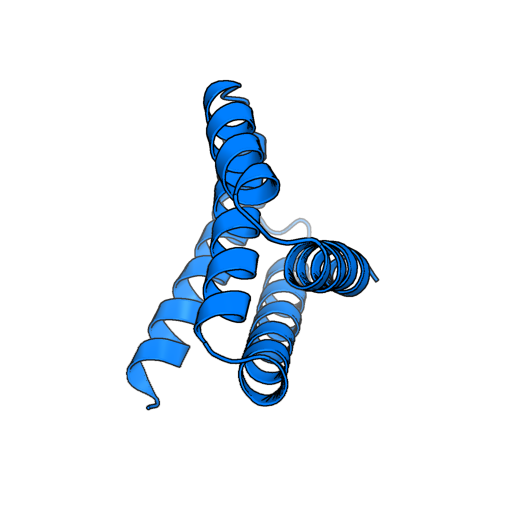608 -9.476 1.00 94.94 90 ASP A CA 1
ATOM 705 C C . ASP A 1 90 ? 10.892 2.416 -8.231 1.00 94.94 90 ASP A C 1
ATOM 707 O O . ASP A 1 90 ? 9.717 2.495 -7.867 1.00 94.94 90 ASP A O 1
ATOM 711 N N . LEU A 1 91 ? 11.855 3.121 -7.629 1.00 95.88 91 LEU A N 1
ATOM 712 C CA . LEU A 1 91 ? 11.612 3.960 -6.455 1.00 95.88 91 LEU A CA 1
ATOM 713 C C . LEU A 1 91 ? 10.592 5.077 -6.733 1.00 95.88 91 LEU A C 1
ATOM 715 O O . LEU A 1 91 ? 9.757 5.385 -5.876 1.00 95.88 91 LEU A O 1
ATOM 719 N N . ILE A 1 92 ? 10.618 5.673 -7.931 1.00 96.44 92 ILE A N 1
ATOM 720 C CA . ILE A 1 92 ? 9.617 6.668 -8.342 1.00 96.44 92 ILE A CA 1
ATOM 721 C C . ILE A 1 92 ? 8.226 6.033 -8.388 1.00 96.44 92 ILE A C 1
ATOM 723 O O . ILE A 1 92 ? 7.268 6.631 -7.891 1.00 96.44 92 ILE A O 1
ATOM 727 N N . VAL A 1 93 ? 8.097 4.841 -8.973 1.00 96.44 93 VAL A N 1
ATOM 728 C CA . VAL A 1 93 ? 6.798 4.170 -9.099 1.00 96.44 93 VAL A CA 1
ATOM 729 C C . VAL A 1 93 ? 6.273 3.729 -7.734 1.00 96.44 93 VAL A C 1
ATOM 731 O O . VAL A 1 93 ? 5.100 3.972 -7.446 1.00 96.44 93 VAL A O 1
ATOM 734 N N . VAL A 1 94 ? 7.121 3.176 -6.863 1.00 95.44 94 VAL A N 1
ATOM 735 C CA . VAL A 1 94 ? 6.751 2.813 -5.484 1.00 95.44 94 VAL A CA 1
ATOM 736 C C . VAL A 1 94 ? 6.269 4.046 -4.719 1.00 95.44 94 VAL A C 1
ATOM 738 O O . VAL A 1 94 ? 5.146 4.065 -4.220 1.00 95.44 94 VAL A O 1
ATOM 741 N N . THR A 1 95 ? 7.051 5.129 -4.709 1.00 95.56 95 THR A N 1
ATOM 742 C CA . THR A 1 95 ? 6.687 6.367 -3.993 1.00 95.56 95 THR A CA 1
ATOM 743 C C . THR A 1 95 ? 5.379 6.968 -4.518 1.00 95.56 95 THR A C 1
ATOM 745 O O . THR A 1 95 ? 4.522 7.423 -3.751 1.00 95.56 95 THR A O 1
ATOM 748 N N . LYS A 1 96 ? 5.193 6.953 -5.843 1.00 96.88 96 LYS A N 1
ATOM 749 C CA . LYS A 1 96 ? 3.971 7.440 -6.484 1.00 96.88 96 LYS A CA 1
ATOM 750 C C . LYS A 1 96 ? 2.770 6.551 -6.158 1.00 96.88 96 LYS A C 1
ATOM 752 O O . LYS A 1 96 ? 1.678 7.078 -5.971 1.00 96.88 96 LYS A O 1
ATOM 757 N N . SER A 1 97 ? 2.971 5.242 -6.047 1.00 96.69 97 SER A N 1
ATOM 758 C CA . SER A 1 97 ? 1.925 4.294 -5.660 1.00 96.69 97 SER A CA 1
ATOM 759 C C . SER A 1 97 ? 1.388 4.609 -4.268 1.00 96.69 97 SER A C 1
ATOM 761 O O . SER A 1 97 ? 0.189 4.825 -4.131 1.00 96.69 97 SER A O 1
ATOM 763 N N . PHE A 1 98 ? 2.260 4.792 -3.272 1.00 96.62 98 PHE A N 1
ATOM 764 C CA . PHE A 1 98 ? 1.838 5.206 -1.925 1.00 96.62 98 PHE A CA 1
ATOM 765 C C . PHE A 1 98 ? 1.136 6.567 -1.909 1.00 96.62 98 PHE A C 1
ATOM 767 O O . PHE A 1 98 ? 0.144 6.744 -1.208 1.00 96.62 98 PHE A O 1
ATOM 774 N N . SER A 1 99 ? 1.595 7.517 -2.729 1.00 96.81 99 SER A N 1
ATOM 775 C CA . SER A 1 99 ? 0.907 8.806 -2.877 1.00 96.81 99 SER A CA 1
ATOM 776 C C . SER A 1 99 ? -0.507 8.641 -3.443 1.00 96.81 99 SER A C 1
ATOM 778 O O . SER A 1 99 ? -1.407 9.366 -3.040 1.00 96.81 99 SER A O 1
ATOM 780 N N . HIS A 1 100 ? -0.719 7.700 -4.371 1.00 95.62 100 HIS A N 1
ATOM 781 C CA . HIS A 1 100 ? -2.045 7.390 -4.910 1.00 95.62 100 HIS A CA 1
ATOM 782 C C . HIS A 1 100 ? -2.941 6.659 -3.916 1.00 95.62 100 HIS A C 1
ATOM 784 O O . HIS A 1 100 ? -4.127 6.955 -3.887 1.00 95.62 100 HIS A O 1
ATOM 790 N N . MET A 1 101 ? -2.391 5.755 -3.108 1.00 94.25 101 MET A N 1
ATOM 791 C CA . MET A 1 101 ? -3.142 5.041 -2.070 1.00 94.25 101 MET A CA 1
ATOM 792 C C . MET A 1 101 ? -3.660 5.971 -0.963 1.00 94.25 101 MET A C 1
ATOM 794 O O . MET A 1 101 ? -4.653 5.653 -0.325 1.00 94.25 101 MET A O 1
ATOM 798 N N . LEU A 1 102 ? -2.988 7.104 -0.732 1.00 94.12 102 LEU A N 1
ATOM 799 C CA . LEU A 1 102 ? -3.381 8.111 0.261 1.00 94.12 102 LEU A CA 1
ATOM 800 C C . LEU A 1 102 ? -4.390 9.156 -0.255 1.00 94.12 102 LEU A C 1
ATOM 802 O O . LEU A 1 102 ? -4.840 9.979 0.542 1.00 94.12 102 LEU A O 1
ATOM 806 N N . ASN A 1 103 ? -4.698 9.176 -1.558 1.00 91.38 103 ASN A N 1
ATOM 807 C CA . ASN A 1 103 ? -5.635 10.136 -2.165 1.00 91.38 103 ASN A CA 1
ATOM 808 C C . ASN A 1 103 ? -7.081 9.645 -2.103 1.00 91.38 103 ASN A C 1
ATOM 810 O O . ASN A 1 103 ? -7.962 10.502 -1.864 1.00 91.38 103 ASN A O 1
#

Sequence (103 aa):
MSRNVVEKLASIDAQLRLLAPGKVSEDDKLVEYDALLLDRFLDILQDLHGEDLREMVQECYELAAEYEGKHDSHKLDELGNVLTSLDAGDLIVVTKSFSHMLN

Foldseek 3Di:
DPPVLVVLLCLQLVLLCLLVVDAPDPPRCPSVVLSVVLSVLLVVCCVVPNPVLSVLLSLLVNLVSVCSNPVDCVSVVVSVVSLVVDDPVSNVVSVVSVVVSVD